Protein AF-A0A2K9ZGB2-F1 (afdb_monomer)

Sequence (79 aa):
MRQITLNVNSALDGVGLTAGVAGCLAEAGIPCNMVAAYHHDHIFVPAGLADRASHLLETLQRESARGDAQMLTNSNPRT

Foldseek 3Di:
DDKDKAQPPDDPPPPPPVVVLVVQCVVVVWDWDWDDDPGIIIIDTDPVCVVVSVVSSVVSVVVVVVVVVVVVPPPPDDD

Secondary structure (DSSP, 8-state):
-EEEEE---S-TT-HHHHHHHHHHHHHTT---EEEE-SS-EEEEE-GGGHHHHHHHHHHHHHHHHHHHHHHHH------

Mean predicted aligned error: 9.24 Å

Solvent-accessible surface area (backbone atoms only — not comparable to full-atom values): 4813 Å² total; per-residue (Å²): 113,34,81,45,77,43,80,59,84,66,67,98,79,55,80,56,54,66,53,52,52,52,48,55,35,51,77,71,69,46,73,67,50,78,44,86,50,100,71,33,38,37,37,38,26,52,54,93,46,36,69,62,50,51,54,51,52,56,50,50,54,54,50,52,61,50,52,60,56,53,64,70,70,69,74,72,78,92,124

Nearest PDB structures (foldseek):
  1zvp-assembly1_A  TM=9.219E-01  e=5.906E-04  Vibrio cholerae
  1zvp-assembly2_B  TM=9.418E-01  e=5.534E-04  Vibrio cholerae
  7mwq-assembly2_C  TM=5.538E-01  e=5.274E-02  synthetic construct
  7mwq-assembly2_B-2  TM=5.347E-01  e=1.011E-01  synthetic construct
  8ure-assembly1_G  TM=6.893E-01  e=2.456E+00  synthetic construct

InterPro domains:
  IPR027795 CASTOR, ACT domain [PF13840] (3-58)
  IPR045865 ACT-like domain [SSF55021] (2-60)

Structure (mmCIF, N/CA/C/O backbone):
data_AF-A0A2K9ZGB2-F1
#
_entry.id   AF-A0A2K9ZGB2-F1
#
loop_
_atom_site.group_PDB
_atom_site.id
_atom_site.type_symbol
_atom_site.label_atom_id
_atom_site.label_alt_id
_atom_site.label_comp_id
_atom_site.label_asym_id
_atom_site.label_entity_id
_atom_site.label_seq_id
_atom_site.pdbx_PDB_ins_code
_atom_site.Cartn_x
_atom_site.Cartn_y
_atom_site.Cartn_z
_atom_site.occupancy
_atom_site.B_iso_or_equiv
_atom_site.auth_seq_id
_atom_site.auth_comp_id
_atom_site.auth_asym_id
_atom_site.auth_atom_id
_atom_site.pdbx_PDB_model_num
ATOM 1 N N . MET A 1 1 ? -9.806 -10.654 5.552 1.00 74.31 1 MET A N 1
ATOM 2 C CA . MET A 1 1 ? -8.767 -9.929 4.785 1.00 74.31 1 MET A CA 1
ATOM 3 C C . MET A 1 1 ? -9.385 -9.452 3.483 1.00 74.31 1 MET A C 1
ATOM 5 O O . MET A 1 1 ? -10.259 -10.150 2.977 1.00 74.31 1 MET A O 1
ATOM 9 N N . ARG A 1 2 ? -9.000 -8.277 2.982 1.00 89.00 2 ARG A N 1
ATOM 10 C CA . ARG A 1 2 ? -9.437 -7.745 1.680 1.00 89.00 2 ARG A CA 1
ATOM 11 C C . ARG A 1 2 ? -8.212 -7.610 0.778 1.00 89.00 2 ARG A C 1
ATOM 13 O O . ARG A 1 2 ? -7.157 -7.189 1.247 1.00 89.00 2 ARG A O 1
ATOM 20 N N . GLN A 1 3 ? -8.372 -8.004 -0.480 1.00 86.25 3 GLN A N 1
ATOM 21 C CA . GLN A 1 3 ? -7.358 -7.870 -1.518 1.00 86.25 3 GLN A CA 1
ATOM 22 C C . GLN A 1 3 ? -7.672 -6.629 -2.349 1.00 86.25 3 GLN A C 1
ATOM 24 O O . GLN A 1 3 ? -8.803 -6.461 -2.804 1.00 86.25 3 GLN A O 1
ATOM 29 N N . ILE A 1 4 ? -6.666 -5.788 -2.545 1.00 84.44 4 ILE A N 1
ATOM 30 C CA . ILE A 1 4 ? -6.689 -4.650 -3.456 1.00 84.44 4 ILE A CA 1
ATOM 31 C C . ILE A 1 4 ? -5.692 -4.972 -4.567 1.00 84.44 4 ILE A C 1
ATOM 33 O O . ILE A 1 4 ? -4.521 -5.232 -4.291 1.00 84.44 4 ILE A O 1
ATOM 37 N N . THR A 1 5 ? -6.160 -4.996 -5.811 1.00 83.88 5 THR A N 1
ATOM 38 C CA . THR A 1 5 ? -5.306 -5.227 -6.981 1.00 83.88 5 THR A CA 1
ATOM 39 C C . THR A 1 5 ? -4.923 -3.886 -7.587 1.00 83.88 5 THR A C 1
ATOM 41 O O . THR A 1 5 ? -5.791 -3.105 -7.977 1.00 83.88 5 THR A O 1
ATOM 44 N N . LEU A 1 6 ? -3.624 -3.627 -7.672 1.00 76.81 6 LEU A N 1
ATOM 45 C CA . LEU A 1 6 ? -3.070 -2.478 -8.369 1.00 76.81 6 LEU A CA 1
ATOM 46 C C . LEU A 1 6 ? -2.767 -2.880 -9.809 1.00 76.81 6 LEU A C 1
AT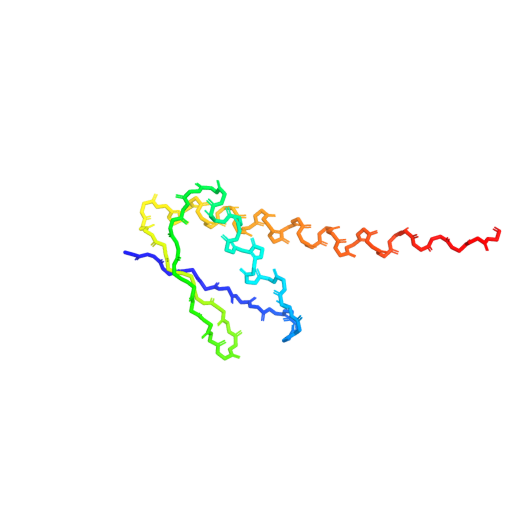OM 48 O O . LEU A 1 6 ? -1.812 -3.608 -10.083 1.00 76.81 6 LEU A O 1
ATOM 52 N N . ASN A 1 7 ? -3.571 -2.370 -10.740 1.00 71.81 7 ASN A N 1
ATOM 53 C CA . ASN A 1 7 ? -3.264 -2.467 -12.161 1.00 71.81 7 ASN A CA 1
ATOM 54 C C . ASN A 1 7 ? -2.170 -1.451 -12.497 1.00 71.81 7 ASN A C 1
ATOM 56 O O . ASN A 1 7 ? -2.449 -0.299 -12.832 1.00 71.81 7 ASN A O 1
ATOM 60 N N . VAL A 1 8 ? -0.915 -1.878 -12.363 1.00 64.94 8 VAL A N 1
ATOM 61 C CA . V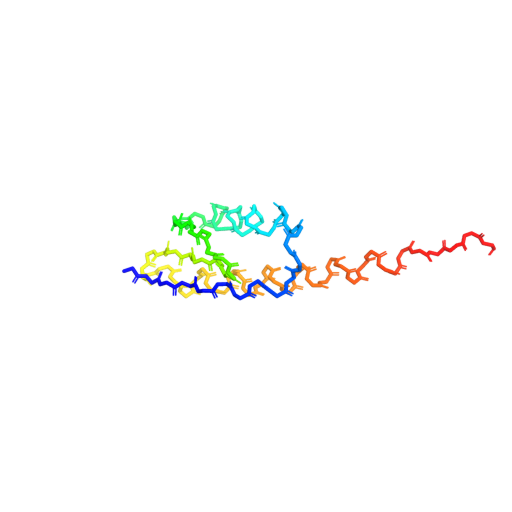AL A 1 8 ? 0.255 -1.088 -12.746 1.00 64.94 8 VAL A CA 1
ATOM 62 C C . VAL A 1 8 ? 0.297 -1.008 -14.273 1.00 64.94 8 VAL A C 1
ATOM 64 O O . VAL A 1 8 ? 0.679 -1.957 -14.946 1.00 64.94 8 VAL A O 1
ATOM 67 N N . ASN A 1 9 ? -0.160 0.118 -14.824 1.00 56.28 9 ASN A N 1
ATOM 68 C CA . ASN A 1 9 ? -0.145 0.386 -16.268 1.00 56.28 9 ASN A CA 1
ATOM 69 C C . ASN A 1 9 ? 1.056 1.248 -16.697 1.00 56.28 9 ASN A C 1
ATOM 71 O O . ASN A 1 9 ? 1.208 1.568 -17.874 1.00 56.28 9 ASN A O 1
ATOM 75 N N . SER A 1 10 ? 1.8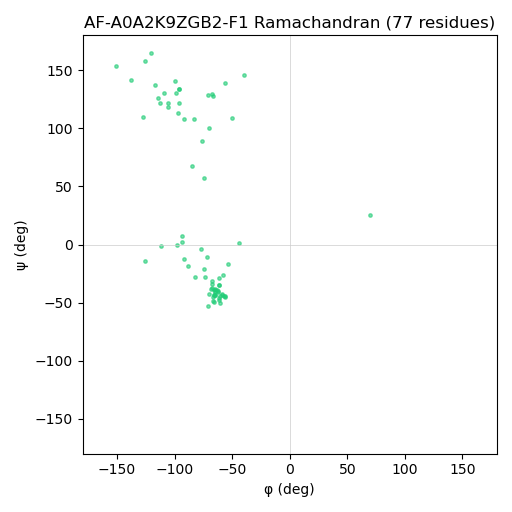94 1.644 -15.739 1.00 48.69 10 SER A N 1
ATOM 76 C CA . SER A 1 10 ? 3.119 2.398 -15.988 1.00 48.69 10 SER A CA 1
ATOM 77 C C . SER A 1 10 ? 4.289 1.428 -16.046 1.00 48.69 10 SER A C 1
ATOM 79 O O . SER A 1 10 ? 4.381 0.523 -15.222 1.00 48.69 10 SER A O 1
ATOM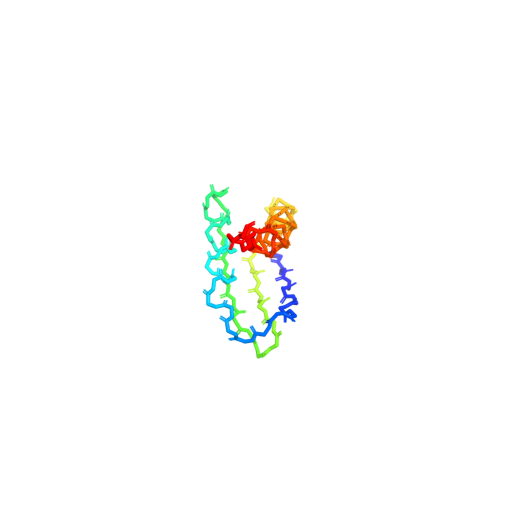 81 N N . ALA A 1 11 ? 5.129 1.600 -17.065 1.00 49.91 11 ALA A N 1
ATOM 82 C CA . ALA A 1 11 ? 6.245 0.735 -17.420 1.00 49.91 11 ALA A CA 1
ATOM 83 C C . ALA A 1 11 ? 7.028 0.207 -16.204 1.00 49.91 11 ALA A C 1
ATOM 85 O O . ALA A 1 11 ? 7.213 0.914 -15.216 1.00 49.91 11 ALA A O 1
ATOM 86 N N . LEU A 1 12 ? 7.521 -1.025 -16.342 1.00 48.22 12 LEU A N 1
ATOM 87 C CA . LEU A 1 12 ? 8.328 -1.836 -15.416 1.00 48.22 12 LEU A CA 1
ATOM 88 C C . LEU A 1 12 ? 9.513 -1.136 -14.688 1.00 48.22 12 LEU A C 1
ATOM 90 O O . LEU A 1 12 ? 10.201 -1.797 -13.919 1.00 48.22 12 LEU A O 1
ATOM 94 N N . ASP A 1 13 ? 9.752 0.162 -14.896 1.00 48.94 13 ASP A N 1
ATOM 95 C CA . ASP A 1 13 ? 10.810 0.989 -14.290 1.00 48.94 13 ASP A CA 1
ATOM 96 C C . ASP A 1 13 ? 10.373 1.753 -13.021 1.00 48.94 13 ASP A C 1
ATOM 98 O O . ASP A 1 13 ? 11.149 2.506 -12.429 1.00 48.94 13 ASP A O 1
ATOM 102 N N . GLY A 1 14 ? 9.131 1.579 -12.565 1.00 54.69 14 GLY A N 1
ATOM 103 C CA . GLY A 1 14 ? 8.569 2.287 -11.412 1.00 54.69 14 GLY A CA 1
ATOM 104 C C . GLY A 1 14 ? 9.072 1.807 -10.045 1.00 54.69 14 GLY A C 1
ATOM 105 O O . GLY A 1 14 ? 8.251 1.482 -9.191 1.00 54.69 14 GLY A O 1
ATOM 106 N N . VAL A 1 15 ? 10.385 1.819 -9.783 1.00 55.78 15 VAL A N 1
ATOM 107 C CA . VAL A 1 15 ? 10.991 1.499 -8.464 1.00 55.78 15 VAL A CA 1
ATOM 108 C C . VAL A 1 15 ? 10.380 2.348 -7.320 1.00 55.78 15 VAL A C 1
ATOM 110 O O . VAL A 1 15 ? 10.464 1.988 -6.149 1.00 55.78 15 VAL A O 1
ATOM 113 N N . GLY A 1 16 ? 9.693 3.451 -7.647 1.00 65.38 16 GLY A N 1
ATOM 114 C CA . GLY A 1 16 ? 8.985 4.316 -6.702 1.00 65.38 16 GLY A CA 1
ATOM 115 C C . GLY A 1 16 ? 7.524 3.960 -6.385 1.00 65.38 16 GLY A C 1
ATOM 116 O O . GLY A 1 16 ? 7.031 4.420 -5.358 1.00 65.38 16 GLY A O 1
ATOM 117 N N . LEU A 1 17 ? 6.812 3.163 -7.195 1.00 72.06 17 LEU A N 1
ATOM 118 C CA . LEU A 1 17 ? 5.363 2.960 -6.999 1.00 72.06 17 LEU A CA 1
ATOM 119 C C . LEU A 1 17 ? 5.076 2.114 -5.753 1.00 72.06 17 LEU A C 1
ATOM 121 O O . LEU A 1 17 ? 4.341 2.536 -4.863 1.00 72.06 17 LEU A O 1
ATOM 125 N N . THR A 1 18 ? 5.709 0.945 -5.663 1.00 76.25 18 THR A N 1
ATOM 126 C CA . THR A 1 18 ? 5.645 0.044 -4.504 1.00 76.25 18 THR A CA 1
ATOM 127 C C . THR A 1 18 ? 6.070 0.769 -3.225 1.00 76.25 18 THR A C 1
ATOM 129 O O . THR A 1 18 ? 5.397 0.670 -2.200 1.00 76.25 18 THR A O 1
ATOM 132 N N . ALA A 1 19 ? 7.155 1.549 -3.293 1.00 79.25 19 ALA A N 1
ATOM 133 C CA . ALA A 1 19 ? 7.678 2.305 -2.159 1.00 79.25 19 ALA A CA 1
ATOM 134 C C . ALA A 1 19 ? 6.722 3.423 -1.711 1.00 79.25 19 ALA A C 1
ATOM 136 O O . ALA A 1 19 ? 6.448 3.547 -0.518 1.00 79.25 19 ALA A O 1
ATOM 137 N N . GLY A 1 20 ? 6.168 4.196 -2.649 1.00 82.81 20 GLY A N 1
ATOM 138 C CA . GLY A 1 20 ? 5.200 5.254 -2.351 1.00 82.81 20 GLY A CA 1
ATOM 139 C C . GLY A 1 20 ? 3.900 4.703 -1.768 1.00 82.81 20 GLY A C 1
ATOM 140 O O . GLY A 1 20 ? 3.381 5.235 -0.788 1.00 82.81 20 GLY A O 1
ATOM 141 N N . VAL A 1 21 ? 3.412 3.585 -2.309 1.00 84.38 21 VAL A N 1
ATOM 142 C CA . VAL A 1 21 ? 2.208 2.919 -1.804 1.00 84.38 21 VAL A CA 1
ATOM 143 C C . VAL A 1 21 ? 2.426 2.349 -0.400 1.00 84.38 21 VAL A C 1
ATOM 145 O O . VAL A 1 21 ? 1.612 2.591 0.493 1.00 84.38 21 VAL A O 1
ATOM 148 N N . ALA A 1 22 ? 3.520 1.615 -0.182 1.00 85.12 22 ALA A N 1
ATOM 149 C CA . ALA A 1 22 ? 3.843 1.064 1.132 1.00 85.12 22 ALA A CA 1
ATOM 150 C C . ALA A 1 22 ? 4.064 2.176 2.171 1.00 85.12 22 ALA A C 1
ATOM 152 O O . ALA A 1 22 ? 3.571 2.062 3.292 1.00 85.12 22 ALA A O 1
ATOM 153 N N . GLY A 1 23 ? 4.742 3.264 1.788 1.00 87.31 23 GLY A N 1
ATOM 154 C CA . GLY A 1 23 ? 4.951 4.441 2.633 1.00 87.31 23 GLY A CA 1
ATOM 155 C C . GLY A 1 23 ? 3.639 5.105 3.048 1.00 87.31 23 GLY A C 1
ATOM 156 O O . GLY A 1 23 ? 3.396 5.274 4.238 1.00 87.31 23 GLY A O 1
ATOM 157 N N . CYS A 1 24 ? 2.746 5.381 2.095 1.00 88.19 24 CYS A N 1
ATOM 158 C CA . CYS A 1 24 ? 1.444 5.994 2.371 1.00 88.19 24 CYS A CA 1
ATOM 159 C C . CYS A 1 24 ? 0.590 5.153 3.339 1.00 88.19 24 CYS A C 1
ATOM 161 O O . CYS A 1 24 ? 0.001 5.676 4.290 1.00 88.19 24 CYS A O 1
ATOM 163 N N . LEU A 1 25 ? 0.546 3.830 3.142 1.00 88.69 25 LEU A N 1
ATOM 164 C CA . LEU A 1 25 ? -0.184 2.933 4.042 1.00 88.69 25 LEU A CA 1
ATOM 165 C C . LEU A 1 25 ? 0.474 2.849 5.428 1.00 88.69 25 LEU A C 1
ATOM 167 O O . LEU A 1 25 ? -0.239 2.835 6.435 1.00 88.69 25 LEU A O 1
ATOM 171 N N . ALA A 1 26 ? 1.808 2.851 5.491 1.00 89.44 26 ALA A N 1
ATOM 172 C CA . ALA A 1 26 ? 2.556 2.857 6.746 1.00 89.44 26 ALA A CA 1
ATOM 173 C C . ALA A 1 26 ? 2.337 4.151 7.548 1.00 89.44 26 ALA A C 1
ATOM 175 O O . ALA A 1 26 ? 2.071 4.079 8.748 1.00 89.44 26 ALA A O 1
ATOM 176 N N . GLU A 1 27 ? 2.361 5.318 6.899 1.00 90.38 27 GLU A N 1
ATOM 177 C CA . GLU A 1 27 ? 2.065 6.619 7.520 1.00 90.38 27 GLU A CA 1
ATOM 178 C C . GLU A 1 27 ? 0.632 6.690 8.061 1.00 90.38 27 GLU A C 1
ATOM 180 O O . GLU A 1 27 ? 0.381 7.260 9.124 1.00 90.38 27 GLU A O 1
ATOM 185 N N . ALA A 1 28 ? -0.316 6.046 7.377 1.00 89.38 28 ALA A N 1
ATOM 186 C CA . ALA A 1 28 ? -1.693 5.924 7.843 1.00 89.38 28 ALA A CA 1
ATOM 187 C C . ALA A 1 28 ? -1.889 4.875 8.960 1.00 89.38 28 ALA A C 1
ATOM 189 O O . ALA A 1 28 ? -3.009 4.734 9.471 1.00 89.38 28 ALA A O 1
ATOM 190 N N . GLY A 1 29 ? -0.836 4.138 9.335 1.00 90.94 29 GLY A N 1
ATOM 191 C CA . GLY A 1 29 ? -0.877 3.068 10.334 1.00 90.94 29 GLY A CA 1
ATOM 192 C C . GLY A 1 29 ? -1.644 1.826 9.872 1.00 90.94 29 GLY A C 1
ATOM 193 O O . GLY A 1 29 ? -2.205 1.106 10.700 1.00 90.94 29 GLY A O 1
ATOM 194 N N . ILE A 1 30 ? -1.727 1.589 8.560 1.00 90.44 30 ILE A N 1
ATOM 195 C CA . ILE A 1 30 ? -2.461 0.463 7.981 1.00 90.44 30 ILE A CA 1
ATOM 196 C C . ILE A 1 30 ? -1.472 -0.673 7.696 1.00 90.44 30 ILE A C 1
ATOM 198 O O . ILE A 1 30 ? -0.639 -0.544 6.799 1.00 90.44 30 ILE A O 1
ATOM 202 N N . PRO A 1 31 ? -1.560 -1.814 8.406 1.00 87.50 31 PRO A N 1
ATOM 203 C CA . PRO A 1 31 ? -0.731 -2.965 8.088 1.00 87.50 31 PRO A CA 1
ATOM 204 C C . PRO A 1 31 ? -1.150 -3.535 6.731 1.00 87.50 31 PRO A C 1
ATOM 206 O O . PRO A 1 31 ? -2.333 -3.803 6.491 1.00 87.50 31 PRO A O 1
ATOM 209 N N . CYS A 1 32 ? -0.176 -3.737 5.850 1.00 86.94 32 CYS A N 1
ATOM 210 C CA . CYS A 1 32 ? -0.404 -4.271 4.518 1.00 86.94 32 CYS A CA 1
ATOM 211 C C . CYS A 1 32 ? 0.663 -5.295 4.135 1.00 86.94 32 CYS A C 1
ATOM 213 O O . CYS A 1 32 ? 1.849 -5.093 4.396 1.00 86.94 32 CYS A O 1
ATOM 215 N N . ASN A 1 33 ? 0.243 -6.358 3.451 1.00 89.19 33 ASN A N 1
ATOM 216 C CA . ASN A 1 33 ? 1.159 -7.284 2.795 1.00 89.19 33 ASN A CA 1
ATOM 217 C C . ASN A 1 33 ? 1.102 -7.030 1.295 1.00 89.19 33 ASN A C 1
ATOM 219 O O . ASN A 1 33 ? 0.044 -7.198 0.687 1.00 89.19 33 ASN A O 1
ATOM 223 N N . MET A 1 34 ? 2.229 -6.635 0.714 1.00 84.62 34 MET A N 1
ATOM 224 C CA . MET A 1 34 ? 2.346 -6.431 -0.722 1.00 84.62 34 MET A CA 1
ATOM 225 C C . MET A 1 34 ? 2.934 -7.686 -1.373 1.00 84.62 34 MET A C 1
ATOM 227 O O . MET A 1 34 ? 3.902 -8.258 -0.875 1.00 84.62 34 MET A O 1
ATOM 231 N N . VAL A 1 35 ? 2.327 -8.129 -2.467 1.00 83.19 35 VAL A N 1
ATOM 232 C CA . VAL A 1 35 ? 2.738 -9.296 -3.246 1.00 83.1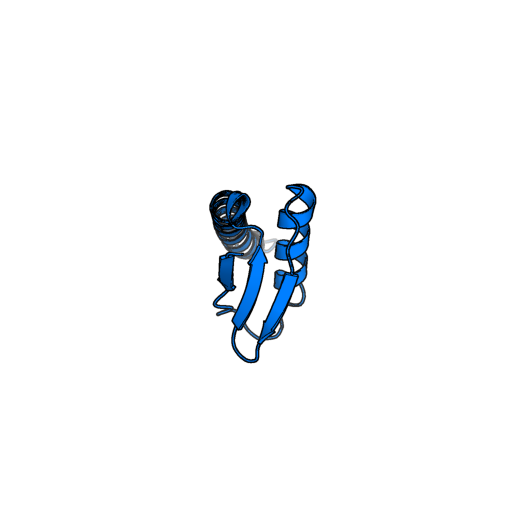9 35 VAL A CA 1
ATOM 233 C C . VAL A 1 35 ? 2.869 -8.859 -4.694 1.00 83.19 35 VAL A C 1
ATOM 235 O O . VAL A 1 3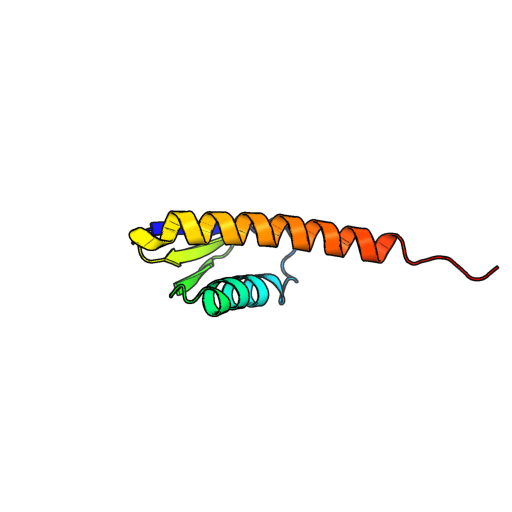5 ? 1.866 -8.581 -5.352 1.00 83.19 35 VAL A O 1
ATOM 238 N N . ALA A 1 36 ? 4.107 -8.811 -5.178 1.00 76.25 36 ALA A N 1
ATOM 239 C CA . ALA A 1 36 ? 4.390 -8.507 -6.571 1.00 76.25 36 ALA A CA 1
ATOM 240 C C . ALA A 1 36 ? 3.956 -9.677 -7.461 1.00 76.25 36 ALA A C 1
ATOM 242 O O . ALA A 1 36 ? 4.327 -10.828 -7.204 1.00 76.25 36 ALA A O 1
ATOM 243 N N . ALA A 1 37 ? 3.167 -9.400 -8.497 1.00 69.75 37 ALA A N 1
ATOM 244 C CA . ALA A 1 37 ? 2.832 -10.370 -9.535 1.00 69.75 37 ALA A CA 1
ATOM 245 C C . ALA A 1 37 ? 3.283 -9.862 -10.910 1.00 69.75 37 ALA A C 1
ATOM 247 O O . ALA A 1 37 ? 3.593 -8.693 -11.102 1.00 69.75 37 ALA A O 1
ATOM 248 N N . TYR A 1 38 ? 3.328 -10.769 -11.887 1.00 61.69 38 TYR A N 1
ATOM 249 C CA . TYR A 1 38 ? 3.970 -10.537 -13.187 1.00 61.69 38 TYR A CA 1
ATOM 250 C C . TYR A 1 38 ? 3.403 -9.337 -13.979 1.00 61.69 38 TYR A C 1
ATOM 252 O O . TYR A 1 38 ? 4.111 -8.741 -14.783 1.00 61.69 38 TYR A O 1
ATOM 260 N N . HIS A 1 39 ? 2.136 -8.976 -13.745 1.00 66.44 39 HIS A N 1
ATOM 261 C CA . HIS A 1 39 ? 1.463 -7.852 -14.411 1.00 66.44 39 HIS A CA 1
ATOM 262 C C . HIS A 1 39 ? 0.846 -6.827 -13.451 1.00 66.44 39 HIS A C 1
ATOM 264 O O . HIS A 1 39 ? 0.466 -5.741 -13.884 1.00 66.44 39 HIS A O 1
ATOM 270 N N . HIS A 1 40 ? 0.715 -7.161 -12.167 1.00 73.12 40 HIS A N 1
ATOM 271 C CA . HIS A 1 40 ? -0.037 -6.382 -11.185 1.00 73.12 40 HIS A CA 1
ATOM 272 C C . HIS A 1 40 ? 0.564 -6.589 -9.799 1.00 73.12 40 HIS A C 1
ATOM 274 O O . HIS A 1 40 ? 1.086 -7.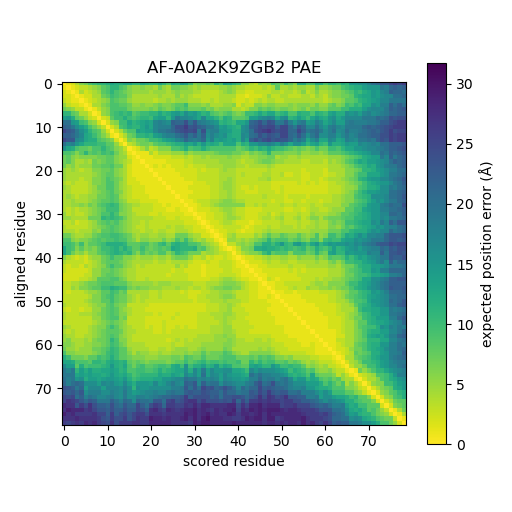664 -9.515 1.00 73.12 40 HIS A O 1
ATOM 280 N N . ASP A 1 41 ? 0.394 -5.620 -8.910 1.00 79.38 41 ASP A N 1
ATOM 281 C CA . ASP A 1 41 ? 0.713 -5.808 -7.497 1.00 79.38 41 ASP A CA 1
ATOM 282 C C . ASP A 1 41 ? -0.567 -6.089 -6.711 1.00 79.38 41 ASP A C 1
ATOM 284 O O . ASP A 1 41 ? -1.621 -5.492 -6.949 1.00 79.38 41 ASP A O 1
ATOM 288 N N . HIS A 1 42 ? -0.485 -7.003 -5.749 1.00 84.00 42 HIS A N 1
ATOM 289 C CA . HIS A 1 42 ? -1.580 -7.300 -4.836 1.00 84.00 42 HIS A CA 1
ATOM 290 C C . HIS A 1 42 ? -1.258 -6.789 -3.444 1.00 84.00 42 HIS A C 1
ATOM 292 O O . HIS A 1 42 ? -0.207 -7.096 -2.885 1.00 84.00 42 HIS A O 1
ATOM 298 N N . ILE A 1 43 ? -2.194 -6.054 -2.856 1.00 87.50 43 ILE A N 1
ATOM 299 C CA . ILE A 1 43 ? -2.092 -5.576 -1.482 1.00 87.50 43 ILE A CA 1
ATOM 300 C C . ILE A 1 43 ? -3.177 -6.238 -0.653 1.00 87.50 43 ILE A C 1
ATOM 302 O O . ILE A 1 43 ? -4.366 -6.153 -0.961 1.00 87.50 43 ILE A O 1
ATOM 306 N N . PHE A 1 44 ? -2.766 -6.875 0.434 1.00 89.19 44 PHE A N 1
ATOM 307 C CA . PHE A 1 44 ? -3.668 -7.467 1.406 1.00 89.19 44 PHE A CA 1
ATOM 308 C C . PHE A 1 44 ? -3.709 -6.610 2.662 1.00 89.19 44 PHE A C 1
ATOM 310 O O . PHE A 1 44 ? -2.686 -6.407 3.316 1.00 89.19 44 PHE A O 1
ATOM 317 N N . VAL A 1 45 ? -4.907 -6.152 3.015 1.00 90.69 45 VAL A N 1
ATOM 318 C CA . VAL A 1 45 ? -5.169 -5.337 4.209 1.00 90.69 45 VAL A CA 1
ATOM 319 C C . VAL A 1 45 ? -6.265 -5.972 5.079 1.00 90.69 45 VAL A C 1
ATOM 321 O O . VAL A 1 45 ? -7.090 -6.764 4.589 1.00 90.69 45 VAL A O 1
ATOM 324 N N . PRO A 1 46 ? -6.322 -5.649 6.384 1.00 91.00 46 PRO A N 1
ATOM 325 C CA . PRO A 1 46 ? -7.448 -6.017 7.233 1.00 91.00 46 PRO A CA 1
ATOM 326 C C . PRO A 1 46 ? -8.765 -5.482 6.665 1.00 91.00 46 PRO A C 1
ATOM 328 O O . PRO A 1 46 ? -8.842 -4.346 6.207 1.00 91.00 46 PRO A O 1
ATOM 331 N N . ALA A 1 47 ? -9.830 -6.285 6.721 1.00 88.94 47 ALA A N 1
ATOM 332 C CA . ALA A 1 47 ? -11.095 -5.935 6.068 1.00 88.94 47 ALA A CA 1
ATOM 333 C C . ALA A 1 47 ? -11.719 -4.635 6.609 1.00 88.94 47 ALA A C 1
ATOM 335 O O . ALA A 1 47 ? -12.274 -3.874 5.829 1.00 88.94 47 ALA A O 1
ATOM 336 N N . GLY A 1 48 ? -11.566 -4.352 7.908 1.00 90.31 48 GLY A N 1
ATOM 337 C CA . GLY A 1 48 ? -12.056 -3.112 8.525 1.00 90.31 48 GLY A CA 1
ATOM 338 C C . GLY A 1 48 ? -11.270 -1.852 8.144 1.00 90.31 48 GLY A C 1
ATOM 339 O O . GLY A 1 48 ? -11.715 -0.752 8.441 1.00 90.31 48 GLY A O 1
ATOM 340 N N . LEU A 1 49 ? -10.114 -1.999 7.490 1.00 88.62 49 LEU A N 1
ATOM 341 C CA . LEU A 1 49 ? -9.284 -0.889 7.012 1.00 88.62 49 LEU A CA 1
ATOM 342 C C . LEU A 1 49 ? -9.258 -0.798 5.483 1.00 88.62 49 LEU A C 1
ATOM 344 O O . LEU A 1 49 ? -8.621 0.102 4.943 1.00 88.62 49 LEU A O 1
ATOM 348 N N . ALA A 1 50 ? -9.943 -1.710 4.789 1.00 88.50 50 ALA A N 1
ATOM 349 C CA . ALA A 1 50 ? -9.896 -1.815 3.338 1.00 88.50 50 ALA A CA 1
ATOM 350 C C . ALA A 1 50 ? -10.401 -0.547 2.649 1.00 88.50 50 ALA A C 1
ATOM 352 O O . ALA A 1 50 ? -9.719 -0.029 1.775 1.00 88.50 50 ALA A O 1
ATOM 353 N N . ASP A 1 51 ? -11.534 -0.007 3.096 1.00 89.19 51 ASP A N 1
ATOM 354 C CA . ASP A 1 51 ? -12.127 1.186 2.483 1.00 89.19 51 ASP A CA 1
ATOM 355 C C . ASP A 1 51 ? -11.227 2.417 2.677 1.00 89.19 51 ASP A C 1
ATOM 357 O O . ASP A 1 51 ? -11.014 3.206 1.756 1.00 89.19 51 ASP A O 1
ATOM 361 N N . ARG A 1 52 ? -10.612 2.539 3.862 1.00 90.38 52 ARG A N 1
ATOM 362 C CA . ARG A 1 52 ? -9.642 3.601 4.159 1.00 90.38 52 ARG A CA 1
ATOM 363 C C . ARG A 1 52 ? -8.379 3.461 3.309 1.00 90.38 52 ARG A C 1
ATOM 365 O O . ARG A 1 52 ? -7.894 4.459 2.787 1.00 90.38 52 ARG A O 1
ATOM 372 N N . ALA A 1 53 ? -7.866 2.240 3.162 1.00 88.88 53 ALA A N 1
ATOM 373 C CA . ALA A 1 53 ? -6.715 1.956 2.313 1.00 88.88 53 ALA A CA 1
ATOM 374 C C . ALA A 1 53 ? -7.016 2.307 0.849 1.00 88.88 53 ALA A C 1
ATOM 376 O O . ALA A 1 53 ? -6.246 3.038 0.239 1.00 88.88 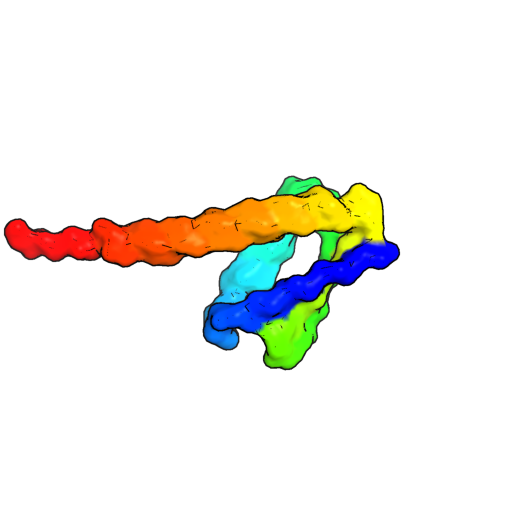53 ALA A O 1
ATOM 377 N N . SER A 1 54 ? -8.159 1.877 0.308 1.00 88.31 54 SER A N 1
ATOM 378 C CA . SER A 1 54 ? -8.577 2.207 -1.059 1.00 88.31 54 SER A CA 1
ATOM 379 C C . SER A 1 54 ? -8.636 3.715 -1.302 1.00 88.31 54 SER A C 1
ATOM 381 O O . SER A 1 54 ? -8.084 4.190 -2.291 1.00 88.31 54 SER A O 1
ATOM 383 N N . HIS A 1 55 ? -9.219 4.483 -0.377 1.00 90.12 55 HIS A N 1
ATOM 384 C CA . HIS A 1 55 ? -9.321 5.935 -0.531 1.00 90.12 55 HIS A CA 1
ATOM 385 C C . HIS A 1 55 ? -7.954 6.646 -0.524 1.00 90.12 55 HIS A C 1
ATOM 387 O O . HIS A 1 55 ? -7.721 7.580 -1.297 1.00 90.12 55 HIS A O 1
ATOM 393 N N . LEU A 1 56 ? -7.025 6.185 0.321 1.00 88.81 56 LEU A N 1
ATOM 394 C CA . LEU A 1 56 ? -5.654 6.700 0.354 1.00 88.81 56 LEU A CA 1
ATOM 395 C C . LEU A 1 56 ? -4.907 6.403 -0.950 1.00 88.81 56 LEU A C 1
ATOM 397 O O . LEU A 1 56 ? -4.263 7.293 -1.498 1.00 88.81 56 LEU A O 1
ATOM 401 N N . LEU A 1 57 ? -5.043 5.185 -1.480 1.00 85.94 57 LEU A N 1
ATOM 402 C CA . LEU A 1 57 ? -4.404 4.786 -2.737 1.00 85.94 57 LEU A CA 1
ATOM 403 C C . LEU A 1 57 ? -4.948 5.568 -3.940 1.00 85.94 57 LEU A C 1
ATOM 405 O O . LEU A 1 57 ? -4.171 5.978 -4.799 1.00 85.94 57 LEU A O 1
ATOM 409 N N . GLU A 1 58 ? -6.256 5.828 -3.988 1.00 86.44 58 GLU A N 1
ATOM 410 C CA . GLU A 1 58 ? -6.859 6.693 -5.013 1.00 86.44 58 GLU A CA 1
ATOM 411 C C . GLU A 1 58 ? -6.334 8.131 -4.939 1.00 86.44 58 GLU A C 1
ATOM 413 O O . GLU A 1 58 ? -6.090 8.764 -5.969 1.00 86.44 58 GLU A O 1
ATOM 418 N N . THR A 1 59 ? -6.151 8.654 -3.725 1.00 86.12 59 THR A N 1
ATOM 419 C CA . THR A 1 59 ? -5.597 9.997 -3.512 1.00 86.12 59 THR A CA 1
ATOM 420 C C . THR A 1 59 ? -4.149 10.056 -3.988 1.00 86.12 59 THR A C 1
ATOM 422 O O . THR A 1 59 ? -3.815 10.907 -4.811 1.00 86.12 59 THR A O 1
ATOM 425 N N . LEU A 1 60 ? -3.327 9.091 -3.565 1.00 83.69 60 LEU A N 1
ATOM 426 C CA . LEU A 1 60 ? -1.930 8.976 -3.973 1.00 83.69 60 LEU A CA 1
ATOM 427 C C . LEU A 1 60 ? -1.796 8.885 -5.500 1.00 83.69 60 LEU A C 1
ATOM 429 O O . LEU A 1 60 ? -0.990 9.599 -6.089 1.00 83.69 60 LEU A O 1
ATOM 433 N N . GLN A 1 61 ? -2.632 8.078 -6.163 1.00 80.50 61 GLN A N 1
ATOM 434 C CA . GLN A 1 61 ? -2.633 7.957 -7.624 1.00 80.50 61 GLN A CA 1
ATOM 435 C C . GLN A 1 61 ? -2.891 9.304 -8.319 1.00 80.50 61 GLN A C 1
ATO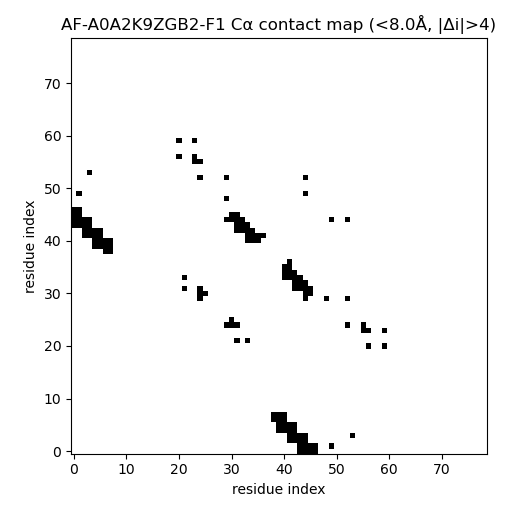M 437 O O . GLN A 1 61 ? -2.226 9.632 -9.305 1.00 80.50 61 GLN A O 1
ATOM 442 N N . ARG A 1 62 ? -3.843 10.099 -7.813 1.00 80.00 62 ARG A N 1
ATOM 443 C CA . ARG A 1 62 ? -4.142 11.434 -8.361 1.00 80.00 62 ARG A CA 1
ATOM 444 C C . ARG A 1 62 ? -2.995 12.415 -8.138 1.00 80.00 62 ARG A C 1
ATOM 446 O O . ARG A 1 62 ? -2.730 13.239 -9.012 1.00 80.00 62 ARG A O 1
ATOM 453 N N . GLU A 1 63 ? -2.326 12.340 -6.993 1.00 78.94 63 GLU A N 1
ATOM 454 C CA . GLU A 1 63 ? -1.179 13.196 -6.685 1.00 78.94 63 GLU A CA 1
ATOM 455 C C . GLU A 1 63 ? 0.042 12.846 -7.535 1.00 78.94 63 GLU A C 1
ATOM 457 O O . GLU A 1 63 ? 0.663 13.751 -8.095 1.00 78.94 63 GLU A O 1
ATOM 462 N N . SER A 1 64 ? 0.335 11.557 -7.727 1.00 71.94 64 SER A N 1
ATOM 463 C CA . SER A 1 64 ? 1.409 11.109 -8.620 1.00 71.94 64 SER A CA 1
ATOM 464 C C . SER A 1 64 ? 1.165 11.551 -10.066 1.00 71.94 64 SER A C 1
ATOM 466 O O . SER A 1 64 ? 2.053 12.146 -10.673 1.00 71.94 64 SER A O 1
ATOM 468 N N . ALA A 1 65 ? -0.065 11.407 -10.579 1.00 66.50 65 ALA A N 1
ATOM 469 C CA . ALA A 1 65 ? -0.425 11.891 -11.917 1.00 66.50 65 ALA A CA 1
ATOM 470 C C . ALA A 1 65 ? -0.264 13.419 -12.071 1.00 66.50 65 ALA A C 1
ATOM 472 O O . ALA A 1 65 ? 0.008 13.924 -13.162 1.00 66.50 65 ALA A O 1
ATOM 473 N N . ARG A 1 66 ? -0.419 14.179 -10.977 1.00 63.28 66 ARG A N 1
ATOM 474 C CA . ARG A 1 66 ? -0.215 15.635 -10.959 1.00 63.28 66 ARG A CA 1
ATOM 475 C C . ARG A 1 66 ? 1.261 16.029 -10.821 1.00 63.28 66 ARG A C 1
ATOM 477 O O . ARG A 1 66 ? 1.634 17.106 -11.293 1.00 63.28 66 ARG A O 1
ATOM 484 N N . GLY A 1 67 ? 2.082 15.190 -10.189 1.00 59.06 67 GLY A N 1
ATOM 485 C CA . GLY A 1 67 ? 3.535 15.355 -10.093 1.00 59.06 67 GLY A CA 1
ATOM 486 C C . GLY A 1 67 ? 4.225 15.226 -11.453 1.00 59.06 67 GLY A C 1
ATOM 487 O O . GLY A 1 67 ? 5.032 16.087 -11.807 1.00 59.06 67 GLY A O 1
ATOM 488 N N . ASP A 1 68 ? 3.818 14.238 -12.256 1.00 55.00 68 ASP A N 1
ATOM 489 C CA . ASP A 1 68 ? 4.330 14.038 -13.622 1.00 55.00 68 ASP A CA 1
ATOM 490 C C . ASP A 1 68 ? 3.981 15.219 -14.547 1.00 55.00 68 ASP A C 1
ATOM 492 O O . ASP A 1 68 ? 4.809 15.688 -15.331 1.00 55.00 68 ASP A O 1
ATOM 496 N N . ALA A 1 69 ? 2.772 15.776 -14.405 1.00 53.66 69 ALA A N 1
ATOM 497 C CA . ALA A 1 69 ? 2.346 16.950 -15.164 1.00 53.66 69 ALA A CA 1
ATOM 498 C C . ALA A 1 69 ? 3.122 18.229 -14.790 1.00 53.66 69 ALA A C 1
ATOM 500 O O . ALA A 1 69 ? 3.375 19.051 -15.668 1.00 53.66 69 ALA A O 1
ATOM 501 N N . GLN A 1 70 ? 3.530 18.409 -13.526 1.00 51.69 70 GLN A N 1
ATOM 502 C CA . GLN A 1 70 ? 4.281 19.596 -13.082 1.00 51.69 70 GLN A CA 1
ATOM 503 C C . GLN A 1 70 ? 5.748 19.608 -13.544 1.00 51.69 70 GLN A C 1
ATOM 505 O O . GLN A 1 70 ? 6.295 20.689 -13.769 1.00 51.69 70 GLN A O 1
ATOM 510 N N . MET A 1 71 ? 6.385 18.450 -13.765 1.00 49.41 71 MET A N 1
ATOM 511 C CA . MET A 1 71 ? 7.743 18.415 -14.339 1.00 49.41 71 MET A CA 1
ATOM 512 C C . MET A 1 71 ? 7.785 18.881 -15.802 1.00 49.41 71 MET A C 1
ATOM 514 O O . MET A 1 71 ? 8.765 19.500 -16.219 1.00 49.41 71 MET A O 1
ATOM 518 N N . LEU A 1 72 ? 6.715 18.660 -16.572 1.00 53.69 72 LEU A N 1
ATOM 519 C CA . LEU A 1 72 ? 6.625 19.094 -17.972 1.00 53.69 72 LEU A CA 1
ATOM 520 C C . LEU A 1 72 ? 6.405 20.609 -18.128 1.00 53.69 72 LEU A C 1
ATOM 522 O O . LEU A 1 72 ? 6.739 21.156 -19.177 1.00 53.69 72 LEU A O 1
ATOM 526 N N . THR A 1 73 ? 5.900 21.316 -17.107 1.00 54.22 73 THR A N 1
ATOM 527 C CA . THR A 1 73 ? 5.633 22.768 -17.207 1.00 54.22 73 THR A CA 1
ATOM 528 C C . THR A 1 73 ? 6.797 23.650 -16.756 1.00 54.22 73 THR A C 1
ATOM 530 O O . THR A 1 73 ? 6.751 24.854 -16.996 1.00 54.22 73 THR A O 1
ATOM 533 N N . ASN A 1 74 ? 7.827 23.102 -16.096 1.00 56.94 74 ASN A N 1
ATOM 534 C CA . ASN A 1 74 ? 8.953 23.900 -15.587 1.00 56.94 74 ASN A CA 1
ATOM 535 C C . ASN A 1 74 ? 10.154 23.972 -16.552 1.00 56.94 74 ASN A C 1
ATOM 537 O O . ASN A 1 74 ? 11.195 24.534 -16.216 1.00 56.94 74 ASN A O 1
ATOM 541 N N . SER A 1 75 ? 10.018 23.451 -17.775 1.00 54.03 75 SER A N 1
ATOM 542 C CA . SER A 1 75 ? 10.993 23.680 -18.846 1.00 54.03 75 SER A CA 1
ATOM 543 C C . SER A 1 75 ? 10.690 25.000 -19.559 1.00 54.03 75 SER A C 1
ATOM 545 O O . SER A 1 75 ? 10.282 25.001 -20.715 1.00 54.03 75 SER A O 1
ATOM 547 N N . ASN A 1 76 ? 10.856 26.135 -18.871 1.00 56.97 76 ASN A N 1
ATOM 548 C CA . ASN A 1 76 ? 10.969 27.421 -19.559 1.00 56.97 76 ASN A CA 1
ATOM 549 C C . ASN A 1 76 ? 12.431 27.590 -20.020 1.00 56.97 76 ASN A C 1
ATOM 551 O O . ASN A 1 76 ? 13.306 27.770 -19.163 1.00 56.97 76 ASN A O 1
ATOM 555 N N . PRO A 1 77 ? 12.746 27.495 -21.326 1.00 54.16 77 PRO A N 1
ATOM 556 C CA . PRO A 1 77 ? 14.078 27.807 -21.808 1.00 54.16 77 PRO A CA 1
ATOM 557 C C . PRO A 1 77 ? 14.327 29.302 -21.614 1.00 54.16 77 PRO A C 1
ATOM 559 O O . PRO A 1 77 ? 13.550 30.150 -22.040 1.00 54.16 77 PRO A O 1
ATOM 562 N N . ARG A 1 78 ? 15.443 29.617 -20.958 1.00 51.41 78 ARG A N 1
ATOM 563 C CA . ARG A 1 78 ? 16.057 30.941 -21.017 1.00 51.41 78 ARG A CA 1
ATOM 564 C C . ARG A 1 78 ? 16.206 31.356 -22.487 1.00 51.41 78 ARG A C 1
ATOM 566 O O . ARG A 1 78 ? 17.080 30.816 -23.160 1.00 51.41 78 ARG A O 1
ATOM 573 N N . THR A 1 79 ? 15.412 32.326 -22.923 1.00 51.72 79 THR A N 1
ATOM 574 C CA . THR A 1 79 ? 15.735 33.304 -23.975 1.00 51.72 79 THR A CA 1
ATOM 575 C C . THR A 1 79 ? 15.003 34.593 -23.668 1.00 51.72 79 THR A C 1
ATOM 577 O O . THR A 1 79 ? 13.766 34.510 -23.502 1.00 51.72 79 THR A O 1
#

pLDDT: mean 75.09, std 14.66, range [48.22, 91.0]

Organism: Rhizobium leguminosarum (NCBI:txid384)

Radius of gyration: 15.03 Å; Cα contacts (8 Å, |Δi|>4): 69; chains: 1; bounding box: 28×44×34 Å